Protein AF-A0A2W5TBZ4-F1 (afdb_monomer_lite)

Foldseek 3Di:
DDDDPVNVVVPDDDDPPLNVVLLVLLLVVLVQLVDPPRDDPDVVLVVVVVVPSDDDDPLLVVLLLVLLLCVLVVVVVVNCCCVVVVVSVVSVDDPVSVVVSVSSNVVLNVVLVVVCVVVVNPQDSVSSSVSSVSNNVSNVVVPDD

Structure (mmCIF, N/CA/C/O backbone):
data_AF-A0A2W5TBZ4-F1
#
_entry.id   AF-A0A2W5TBZ4-F1
#
loop_
_atom_site.group_PDB
_atom_site.id
_atom_site.type_symbol
_atom_site.label_atom_id
_atom_site.label_alt_id
_atom_site.label_comp_id
_atom_site.label_asym_id
_atom_site.label_entity_id
_atom_site.label_seq_id
_atom_site.pdbx_PDB_ins_code
_atom_site.Cartn_x
_atom_site.Cartn_y
_atom_site.Cartn_z
_atom_site.occupancy
_atom_site.B_iso_or_equiv
_atom_site.auth_seq_id
_atom_site.auth_comp_id
_atom_site.auth_asym_id
_atom_site.auth_atom_id
_atom_site.pdbx_PDB_model_num
ATOM 1 N N . MET A 1 1 ? -27.463 -32.298 24.254 1.00 66.75 1 MET A N 1
ATOM 2 C CA . MET A 1 1 ? -28.122 -31.407 23.274 1.00 66.75 1 MET A CA 1
ATOM 3 C C . MET A 1 1 ? -27.034 -30.765 22.441 1.00 66.75 1 MET A C 1
ATOM 5 O O . MET A 1 1 ? -26.057 -30.323 23.030 1.00 66.75 1 MET A O 1
ATOM 9 N N . GLN A 1 2 ? -27.142 -30.789 21.111 1.00 73.62 2 GLN A N 1
ATOM 10 C CA . GLN A 1 2 ? -26.216 -30.017 20.281 1.00 73.62 2 GLN A CA 1
ATOM 11 C C . GLN A 1 2 ? -26.583 -28.529 20.368 1.00 73.62 2 GLN A C 1
ATOM 13 O O . GLN A 1 2 ? -27.780 -28.229 20.394 1.00 73.62 2 GLN A O 1
ATOM 18 N N . PRO A 1 3 ? -25.591 -27.625 20.448 1.00 76.06 3 PRO A N 1
ATOM 19 C CA . PRO A 1 3 ? -25.846 -26.191 20.468 1.00 76.06 3 PRO A CA 1
ATOM 20 C C . PRO A 1 3 ? -26.579 -25.780 19.190 1.00 76.06 3 PRO A C 1
ATOM 22 O O . PRO A 1 3 ? -26.276 -26.270 18.097 1.00 76.06 3 PRO A O 1
ATOM 25 N N . SER A 1 4 ? -27.581 -24.916 19.332 1.00 86.75 4 SER A N 1
ATOM 26 C CA . SER A 1 4 ? -28.316 -24.400 18.186 1.00 86.75 4 SER A CA 1
ATOM 27 C C . SER A 1 4 ? -27.435 -23.445 17.381 1.00 86.75 4 SER A C 1
ATOM 29 O O . SER A 1 4 ? -26.470 -22.868 17.883 1.00 86.75 4 SER A O 1
ATOM 31 N N . LYS A 1 5 ? -27.807 -23.209 16.118 1.00 79.19 5 LYS A N 1
ATOM 32 C CA . LYS A 1 5 ? -27.132 -22.218 15.265 1.00 79.19 5 LYS A CA 1
ATOM 33 C C . LYS A 1 5 ? -27.069 -20.817 15.892 1.00 79.19 5 LYS A C 1
ATOM 35 O O . LYS A 1 5 ? -26.193 -20.043 15.533 1.00 79.19 5 LYS A O 1
ATOM 40 N N . TRP A 1 6 ? -28.006 -20.488 16.784 1.00 80.69 6 TRP A N 1
ATOM 41 C CA . TRP A 1 6 ? -28.084 -19.186 17.442 1.00 80.69 6 TRP A CA 1
ATOM 42 C C . TRP A 1 6 ? -27.208 -19.120 18.691 1.00 80.69 6 TRP A C 1
ATOM 44 O O . TRP A 1 6 ? -26.610 -18.077 18.930 1.00 80.69 6 TRP A O 1
ATOM 54 N N . ASP A 1 7 ? -27.051 -20.233 19.412 1.00 81.31 7 ASP A N 1
ATOM 55 C CA . ASP A 1 7 ? -26.127 -20.326 20.552 1.00 81.31 7 ASP A CA 1
ATOM 56 C C . ASP A 1 7 ? -24.685 -20.093 20.085 1.00 81.31 7 ASP A C 1
ATOM 58 O O . ASP A 1 7 ? -23.960 -19.298 20.669 1.00 81.31 7 ASP A O 1
ATOM 62 N N . LEU A 1 8 ? -24.321 -20.660 18.929 1.00 76.94 8 LEU A N 1
ATOM 63 C CA . LEU A 1 8 ? -23.009 -20.441 18.311 1.00 76.94 8 LEU A CA 1
ATOM 64 C C . LEU A 1 8 ? -22.756 -18.970 17.943 1.00 76.94 8 LEU A C 1
ATOM 66 O O . LEU A 1 8 ? -21.630 -18.498 18.052 1.00 76.94 8 LEU A O 1
ATOM 70 N N . VAL A 1 9 ? -23.785 -18.232 17.512 1.00 74.19 9 VAL A N 1
ATOM 71 C CA . VAL A 1 9 ? -23.670 -16.800 17.177 1.00 74.19 9 VAL A CA 1
ATOM 72 C C . VAL A 1 9 ? -23.548 -15.941 18.435 1.00 74.19 9 VAL A C 1
ATOM 74 O O . VAL A 1 9 ? -22.806 -14.963 18.430 1.00 74.19 9 VAL A O 1
ATOM 77 N N . LEU A 1 10 ? -24.254 -16.305 19.506 1.00 71.00 10 LEU A N 1
ATOM 78 C CA . LEU A 1 10 ? -24.202 -15.603 20.791 1.00 71.00 10 LEU A CA 1
ATOM 79 C C . LEU A 1 10 ? -22.882 -15.848 21.537 1.00 71.00 10 LEU A C 1
ATOM 81 O O . LEU A 1 10 ? -22.410 -14.957 22.240 1.00 71.00 10 LEU A O 1
ATOM 85 N N . ASP A 1 11 ? -22.263 -17.012 21.330 1.00 77.06 11 ASP A N 1
ATOM 86 C CA . ASP A 1 11 ? -20.943 -17.352 21.872 1.00 77.06 11 ASP A CA 1
ATOM 87 C C . ASP A 1 11 ? -19.795 -16.619 21.154 1.00 77.06 11 ASP A C 1
ATOM 89 O O . ASP A 1 11 ? -18.669 -16.541 21.664 1.00 77.06 11 ASP A O 1
ATOM 93 N N . HIS A 1 12 ? -20.049 -16.046 19.973 1.00 71.00 12 HIS A N 1
ATOM 94 C CA . HIS A 1 12 ? -19.050 -15.253 19.271 1.00 71.00 12 HIS A CA 1
ATOM 95 C C . HIS A 1 12 ? -18.879 -13.875 19.915 1.00 71.00 12 HIS A C 1
ATOM 97 O O . HIS A 1 12 ? -19.818 -13.097 20.079 1.00 71.00 12 HIS A O 1
ATOM 103 N N . LYS A 1 13 ? -17.622 -13.528 20.219 1.00 66.69 13 LYS A N 1
ATOM 104 C CA . LYS A 1 13 ? -17.272 -12.175 20.660 1.00 66.69 13 LYS A CA 1
ATOM 105 C C . LYS A 1 13 ? -17.671 -11.158 19.580 1.00 66.69 13 LYS A C 1
ATOM 107 O O . LYS A 1 13 ? -17.299 -11.358 18.420 1.00 66.69 13 LYS A O 1
ATOM 112 N N . PRO A 1 14 ? -18.351 -10.054 19.944 1.00 73.62 14 PRO A N 1
ATOM 113 C CA . PRO A 1 14 ? -18.639 -8.975 19.011 1.00 73.62 14 PRO A CA 1
ATOM 114 C C . PRO A 1 14 ? -17.350 -8.479 18.354 1.00 73.62 14 PRO A C 1
ATOM 116 O O . PRO A 1 14 ? -16.367 -8.187 19.039 1.00 73.62 14 PRO A O 1
ATOM 119 N N . ILE A 1 15 ? -17.355 -8.378 17.026 1.00 74.19 15 ILE A N 1
ATOM 120 C CA . ILE A 1 15 ? -16.251 -7.762 16.290 1.00 74.19 15 ILE A CA 1
ATOM 121 C C . ILE A 1 15 ? -16.327 -6.250 16.540 1.00 74.19 15 ILE A C 1
ATOM 123 O O . ILE A 1 15 ? -17.397 -5.665 16.343 1.00 74.19 15 ILE A O 1
ATOM 127 N N . PRO A 1 16 ? -15.233 -5.588 16.960 1.00 87.12 16 PRO A N 1
ATOM 128 C CA . PRO A 1 16 ? -15.230 -4.138 17.086 1.00 87.12 16 PRO A CA 1
ATOM 129 C C . PRO A 1 16 ? -15.617 -3.482 15.757 1.00 87.12 16 PRO A C 1
ATOM 131 O O . PRO A 1 16 ? -15.116 -3.872 14.704 1.00 87.12 16 PRO A O 1
ATOM 134 N N . VAL A 1 17 ? -16.472 -2.454 15.801 1.00 86.12 17 VAL A N 1
ATOM 135 C CA . VAL A 1 17 ? -16.962 -1.754 14.594 1.00 86.12 17 VAL A CA 1
ATOM 136 C C . VAL A 1 17 ? -15.806 -1.296 13.705 1.00 86.12 17 VAL A C 1
ATOM 138 O O . VAL A 1 17 ? -15.872 -1.443 12.490 1.00 86.12 17 VAL A O 1
ATOM 141 N N . LEU A 1 18 ? -14.717 -0.814 14.312 1.00 88.62 18 LEU A N 1
ATOM 142 C CA . LEU A 1 18 ? -13.510 -0.427 13.586 1.00 88.62 18 LEU A CA 1
ATOM 143 C C . LEU A 1 18 ? -12.890 -1.608 12.831 1.00 88.62 18 LEU A C 1
ATOM 145 O O . LEU A 1 18 ? -12.567 -1.471 11.661 1.00 88.62 18 LEU A O 1
ATOM 149 N N . THR A 1 19 ? -12.764 -2.777 13.458 1.00 90.38 19 THR A N 1
ATOM 150 C CA . THR A 1 19 ? -12.221 -3.980 12.811 1.00 90.38 19 THR A CA 1
ATOM 151 C C . THR A 1 19 ? -13.066 -4.400 11.612 1.00 90.38 19 THR A C 1
ATOM 153 O O . THR A 1 19 ? -12.520 -4.710 10.557 1.00 90.38 19 THR A O 1
ATOM 156 N N . HIS A 1 20 ? -14.395 -4.372 11.746 1.00 89.69 20 HIS A N 1
ATOM 157 C CA . HIS A 1 20 ? -15.282 -4.673 10.625 1.00 89.69 20 HIS A CA 1
ATOM 158 C C . HIS A 1 20 ? -15.154 -3.632 9.505 1.00 89.69 20 HIS A C 1
ATOM 160 O O . HIS A 1 20 ? -15.012 -4.005 8.344 1.00 89.69 20 HIS A O 1
ATOM 166 N N . LEU A 1 21 ? -15.122 -2.342 9.855 1.00 92.19 21 LEU A N 1
ATOM 167 C CA . LEU A 1 21 ? -14.928 -1.251 8.902 1.00 92.19 21 LEU A CA 1
ATOM 168 C C . LEU A 1 21 ? -13.629 -1.421 8.106 1.00 92.19 21 LEU A C 1
ATOM 170 O O . LEU A 1 21 ? -13.661 -1.337 6.884 1.00 92.19 21 LEU A O 1
ATOM 174 N N . LEU A 1 22 ? -12.503 -1.689 8.774 1.00 95.88 22 LEU A N 1
ATOM 175 C CA . LEU A 1 22 ? -11.207 -1.884 8.112 1.00 95.88 22 LEU A CA 1
ATOM 176 C C . LEU A 1 22 ? -11.245 -3.068 7.132 1.00 95.88 22 LEU A C 1
ATOM 178 O O . LEU A 1 22 ? -10.732 -2.959 6.020 1.00 95.88 22 LEU A O 1
ATOM 182 N N . ALA A 1 23 ? -11.910 -4.165 7.508 1.00 95.25 23 ALA A N 1
ATOM 183 C CA . ALA A 1 23 ? -12.075 -5.324 6.635 1.00 95.25 23 ALA A CA 1
ATOM 184 C C . ALA A 1 23 ? -12.937 -5.014 5.396 1.00 95.25 23 ALA A C 1
ATOM 186 O O . ALA A 1 23 ? -12.620 -5.472 4.298 1.00 95.25 23 ALA A O 1
ATOM 187 N N . GLU A 1 24 ? -14.016 -4.239 5.540 1.00 95.88 24 GLU A N 1
ATOM 188 C CA . GLU A 1 24 ? -14.834 -3.822 4.393 1.00 95.88 24 GLU A CA 1
ATOM 189 C C . GLU A 1 24 ? -14.094 -2.825 3.494 1.00 95.88 24 GLU A C 1
ATOM 191 O O . GLU A 1 24 ? -14.127 -2.965 2.272 1.00 95.88 24 GLU A O 1
ATOM 196 N N . VAL A 1 25 ? -13.350 -1.880 4.076 1.00 95.94 25 VAL A N 1
ATOM 197 C CA . VAL A 1 25 ? -12.504 -0.940 3.322 1.00 95.94 25 VAL A CA 1
ATOM 198 C C . VAL A 1 25 ? -11.472 -1.691 2.483 1.00 95.94 25 VAL A C 1
ATOM 200 O O . VAL A 1 25 ? -11.327 -1.390 1.303 1.00 95.94 25 VAL A O 1
ATOM 203 N N . ALA A 1 26 ? -10.814 -2.714 3.034 1.00 97.62 26 ALA A N 1
ATOM 204 C CA . ALA A 1 26 ? -9.851 -3.518 2.283 1.00 97.62 26 ALA A CA 1
ATOM 205 C C . ALA A 1 26 ? -10.477 -4.237 1.071 1.00 97.62 26 ALA A C 1
ATOM 207 O O . ALA A 1 26 ? -9.868 -4.322 0.003 1.00 97.62 26 ALA A O 1
ATOM 208 N N . LYS A 1 27 ? -11.714 -4.739 1.204 1.00 97.19 27 LYS A N 1
ATOM 209 C CA . LYS A 1 27 ? -12.443 -5.371 0.090 1.00 97.19 27 LYS A CA 1
ATOM 210 C C . LYS A 1 27 ? -12.815 -4.362 -0.989 1.00 97.19 27 LYS A C 1
ATOM 212 O O . LYS A 1 27 ? -12.640 -4.663 -2.168 1.00 97.19 27 LYS A O 1
ATOM 217 N N . LEU A 1 28 ? -13.337 -3.202 -0.592 1.00 95.00 28 LEU A N 1
ATOM 218 C CA . LEU A 1 28 ? -13.715 -2.133 -1.518 1.00 95.00 28 LEU A CA 1
ATOM 219 C C . LEU A 1 28 ? -12.488 -1.611 -2.259 1.00 95.00 28 LEU A C 1
ATOM 221 O O . LEU A 1 28 ? -12.490 -1.558 -3.484 1.00 95.00 28 LEU A O 1
ATOM 225 N N . PHE A 1 29 ? -11.399 -1.358 -1.538 1.00 95.38 29 PHE A N 1
ATOM 226 C CA . PHE A 1 29 ? -10.182 -0.858 -2.153 1.00 95.38 29 PHE A CA 1
ATOM 227 C C . PHE A 1 29 ? -9.561 -1.876 -3.118 1.00 95.38 29 PHE A C 1
ATOM 229 O O . PHE A 1 29 ? -9.101 -1.517 -4.201 1.00 95.38 29 PHE A O 1
ATOM 236 N N . ALA A 1 30 ? -9.622 -3.171 -2.794 1.00 95.88 30 ALA A N 1
ATOM 237 C CA . ALA A 1 30 ? -9.212 -4.217 -3.724 1.00 95.88 30 ALA A CA 1
ATOM 238 C C . ALA A 1 30 ? -10.069 -4.221 -5.000 1.00 95.88 30 ALA A C 1
ATOM 240 O O . ALA A 1 30 ? -9.528 -4.408 -6.088 1.00 95.88 30 ALA A O 1
ATOM 241 N N . GLN A 1 31 ? -11.384 -4.004 -4.889 1.00 94.06 31 GLN A N 1
ATOM 242 C CA . GLN A 1 31 ? -12.274 -3.882 -6.049 1.00 94.06 31 GLN A CA 1
ATOM 243 C C . GLN A 1 31 ? -11.943 -2.646 -6.889 1.00 94.06 31 GLN A C 1
ATOM 245 O O . GLN A 1 31 ? -11.894 -2.755 -8.112 1.00 94.06 31 GLN A O 1
ATOM 250 N N . ASP A 1 32 ? -11.644 -1.514 -6.256 1.00 91.38 32 ASP A N 1
ATOM 251 C CA . ASP A 1 32 ? -11.236 -0.297 -6.960 1.00 91.38 32 ASP A CA 1
ATOM 252 C C . ASP A 1 32 ? -9.926 -0.505 -7.728 1.00 91.38 32 ASP A C 1
ATOM 254 O O . ASP A 1 32 ? -9.837 -0.144 -8.899 1.00 91.38 32 ASP A O 1
ATOM 258 N N . LEU A 1 33 ? -8.939 -1.178 -7.127 1.00 91.69 33 LEU A N 1
ATOM 259 C CA . LEU A 1 33 ? -7.689 -1.544 -7.804 1.00 91.69 33 LEU A CA 1
ATOM 260 C C . LEU A 1 33 ? -7.896 -2.546 -8.948 1.00 91.69 33 LEU A C 1
ATOM 262 O O . LEU A 1 33 ? -7.084 -2.600 -9.877 1.00 91.69 33 LEU A O 1
ATOM 266 N N . LEU A 1 34 ? -8.959 -3.361 -8.899 1.00 91.81 34 LEU A N 1
ATOM 267 C CA . LEU A 1 34 ? -9.310 -4.256 -10.000 1.00 91.81 34 LEU A CA 1
ATOM 268 C C . LEU A 1 34 ? -9.861 -3.500 -11.215 1.00 91.81 34 LEU A C 1
ATOM 270 O O . LEU A 1 34 ? -9.792 -4.042 -12.323 1.00 91.81 34 LEU A O 1
ATOM 274 N N . VAL A 1 35 ? -10.379 -2.285 -11.034 1.00 88.94 35 VAL A N 1
ATOM 275 C CA . VAL A 1 35 ? -10.843 -1.428 -12.126 1.00 88.94 35 VAL A CA 1
ATOM 276 C C . VAL A 1 35 ? -9.645 -0.691 -12.720 1.00 88.94 35 VAL A C 1
ATOM 278 O O . VAL A 1 35 ? -9.009 0.130 -12.064 1.00 88.94 35 VAL A O 1
ATOM 281 N N . TRP A 1 36 ? -9.333 -0.991 -13.983 1.00 83.81 36 TRP A N 1
ATOM 282 C CA . TRP A 1 36 ? -8.261 -0.327 -14.723 1.00 83.81 36 TRP A CA 1
ATOM 283 C C . TRP A 1 36 ? -8.830 0.557 -15.843 1.00 83.81 36 TRP A C 1
ATOM 285 O O . TRP A 1 36 ? -9.678 0.072 -16.598 1.00 83.81 36 TRP A O 1
ATOM 295 N N . PRO A 1 37 ? -8.351 1.803 -16.008 1.00 83.62 37 PRO A N 1
ATOM 296 C CA . PRO A 1 37 ? -7.392 2.513 -15.151 1.00 83.62 37 PRO A CA 1
ATOM 297 C C . PRO A 1 37 ? -8.002 2.938 -13.797 1.00 83.62 37 PRO A C 1
ATOM 299 O O . PRO A 1 37 ? -9.229 3.033 -13.693 1.00 83.62 37 PRO A O 1
ATOM 302 N N . PRO A 1 38 ? -7.176 3.223 -12.769 1.00 80.06 38 PRO A N 1
ATOM 303 C CA . PRO A 1 38 ? -7.662 3.723 -11.488 1.0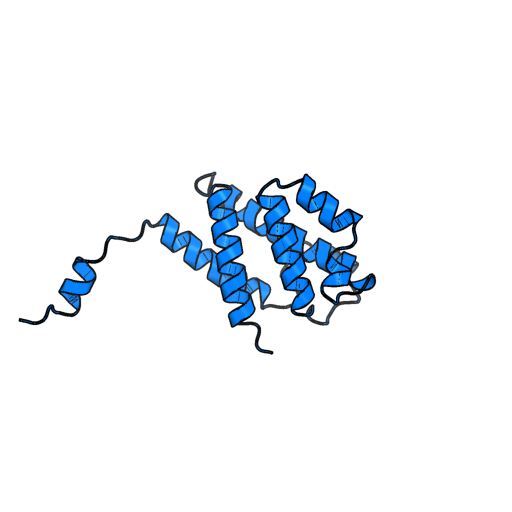0 80.06 38 PR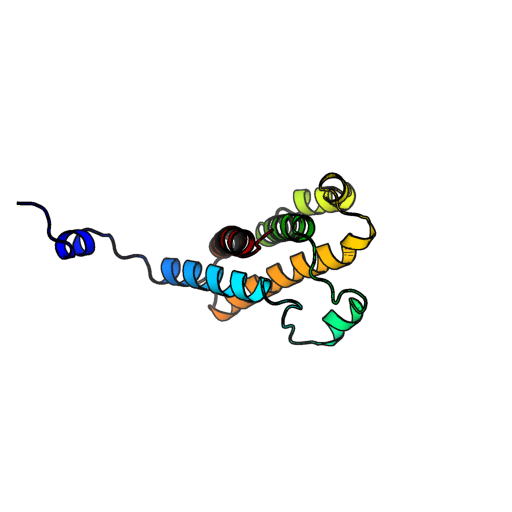O A CA 1
ATOM 304 C C . PRO A 1 38 ? -8.408 5.041 -11.689 1.00 80.06 38 PRO A C 1
ATOM 306 O O . PRO A 1 38 ? -8.001 5.880 -12.494 1.00 80.06 38 PRO A O 1
ATOM 309 N N . LYS A 1 39 ? -9.492 5.251 -10.943 1.00 75.81 39 LYS A N 1
ATOM 310 C CA . LYS A 1 39 ? -10.208 6.529 -10.956 1.00 75.81 39 LYS A CA 1
ATOM 311 C C . LYS A 1 39 ? -9.402 7.545 -10.149 1.00 75.81 39 LYS A C 1
ATOM 313 O O . LYS A 1 39 ? -9.386 7.476 -8.926 1.00 75.81 39 LYS A O 1
ATOM 318 N N . VAL A 1 40 ? -8.729 8.468 -10.829 1.00 73.75 40 VAL A N 1
ATOM 319 C CA . VAL A 1 40 ? -8.045 9.602 -10.189 1.00 73.75 40 VAL A CA 1
ATOM 320 C C . VAL A 1 40 ? -8.866 10.876 -10.380 1.00 73.75 40 VAL A C 1
ATOM 322 O O . VAL A 1 40 ? -9.526 11.038 -11.407 1.00 73.75 40 VAL A O 1
ATOM 325 N N . GLU A 1 41 ? -8.812 11.788 -9.411 1.00 68.38 41 GLU A N 1
ATOM 326 C CA . GLU A 1 41 ? -9.527 13.071 -9.483 1.00 68.38 41 GLU A CA 1
ATOM 327 C C . GLU A 1 41 ? -8.937 14.015 -10.540 1.00 68.38 41 GLU A C 1
ATOM 329 O O . GLU A 1 41 ? -9.668 14.789 -11.154 1.00 68.38 41 GLU A O 1
ATOM 334 N N . GLU A 1 42 ? -7.630 13.914 -10.804 1.00 66.38 42 GLU A N 1
ATOM 335 C CA . GLU A 1 42 ? -6.915 14.727 -11.788 1.00 66.38 42 GLU A CA 1
ATOM 336 C C . GLU A 1 42 ? -6.555 13.897 -13.035 1.00 66.38 42 GLU A C 1
ATOM 338 O O . GLU A 1 42 ? -5.550 13.179 -13.037 1.00 66.38 42 GLU A O 1
ATOM 343 N N . PRO A 1 43 ? -7.315 14.002 -14.146 1.00 60.06 43 PRO A N 1
ATOM 344 C CA . PRO A 1 43 ? -7.120 13.164 -15.337 1.00 60.06 43 PRO A CA 1
ATOM 345 C C . PRO A 1 43 ? -5.726 13.297 -15.968 1.00 60.06 43 PRO A C 1
ATOM 347 O O . PRO A 1 43 ? -5.253 12.402 -16.668 1.00 60.06 43 PRO A O 1
ATOM 350 N N . GLN A 1 44 ? -5.052 14.418 -15.703 1.00 61.28 44 GLN A N 1
ATOM 351 C CA . GLN A 1 44 ? -3.716 14.732 -16.207 1.00 61.28 44 GLN A CA 1
ATOM 352 C C . GLN A 1 44 ? -2.654 13.770 -15.649 1.00 61.28 44 GLN A C 1
ATOM 354 O O . GLN A 1 44 ? -1.689 13.453 -16.340 1.00 61.28 44 GLN A O 1
ATOM 359 N N . THR A 1 45 ? -2.879 13.221 -14.453 1.00 63.41 45 THR A N 1
ATOM 360 C CA . THR A 1 45 ? -2.003 12.233 -13.807 1.00 63.41 45 THR A CA 1
ATOM 361 C C . THR A 1 45 ? -1.993 10.899 -14.563 1.00 63.41 45 THR A C 1
ATOM 363 O O . THR A 1 45 ? -0.945 10.269 -14.688 1.00 63.41 45 THR A O 1
ATOM 366 N N . ILE A 1 46 ? -3.127 10.506 -15.160 1.00 58.94 46 ILE A N 1
ATOM 367 C CA . ILE A 1 46 ? -3.212 9.348 -16.071 1.00 58.94 46 ILE A CA 1
ATOM 368 C C . ILE A 1 46 ? -2.636 9.703 -17.449 1.00 58.94 46 ILE A C 1
ATOM 370 O O . ILE A 1 46 ? -1.995 8.871 -18.085 1.00 58.94 46 ILE A O 1
ATOM 374 N N . ALA A 1 47 ? -2.813 10.943 -17.912 1.00 55.06 47 ALA A N 1
ATOM 375 C CA . ALA A 1 47 ? -2.302 11.392 -19.207 1.00 55.06 47 ALA A CA 1
ATOM 376 C C . ALA A 1 47 ? -0.761 11.480 -19.268 1.00 55.06 47 ALA A C 1
ATOM 378 O O . ALA A 1 47 ? -0.182 11.333 -20.339 1.00 55.06 47 ALA A O 1
ATOM 379 N N . VAL A 1 48 ? -0.057 11.642 -18.142 1.00 58.03 48 VAL A N 1
ATOM 380 C CA . VAL A 1 48 ? 1.417 11.502 -18.102 1.00 58.03 48 VAL A CA 1
ATOM 381 C C . VAL A 1 48 ? 1.852 10.038 -18.294 1.00 58.03 48 VAL A C 1
ATOM 383 O O . VAL A 1 48 ? 2.955 9.769 -18.768 1.00 58.03 48 VAL A O 1
ATOM 386 N N . LEU A 1 49 ? 0.959 9.081 -18.023 1.00 59.47 49 LEU A N 1
ATOM 387 C CA . LEU A 1 49 ? 1.132 7.649 -18.286 1.00 59.47 49 LEU A CA 1
ATOM 388 C C . LEU A 1 49 ? 0.576 7.227 -19.662 1.00 59.47 49 LEU A C 1
ATOM 390 O O . LEU A 1 49 ? 0.425 6.029 -19.886 1.00 59.47 49 LEU A O 1
ATOM 394 N N . ALA A 1 50 ? 0.274 8.173 -20.572 1.00 46.94 50 ALA A N 1
ATOM 395 C CA . ALA A 1 50 ? -0.533 8.039 -21.806 1.00 46.94 50 ALA A CA 1
ATOM 396 C C . ALA A 1 50 ? -0.180 6.923 -22.821 1.00 46.94 50 ALA A C 1
ATOM 398 O O . ALA A 1 50 ? -0.798 6.849 -23.880 1.00 46.94 50 ALA A O 1
ATOM 399 N N . GLY A 1 51 ? 0.756 6.025 -22.526 1.00 56.31 51 GLY A N 1
ATOM 400 C CA . GLY A 1 51 ? 0.931 4.764 -23.249 1.00 56.31 51 GLY A CA 1
ATOM 401 C C . GLY A 1 51 ? 0.252 3.544 -22.610 1.00 56.31 51 GLY A C 1
ATOM 402 O O . GLY A 1 51 ? 0.207 2.498 -23.247 1.00 56.31 51 GLY A O 1
ATOM 403 N N . VAL A 1 52 ? -0.255 3.628 -21.372 1.00 60.91 52 VAL A N 1
ATOM 404 C CA . VAL A 1 52 ? -0.606 2.440 -20.568 1.00 60.91 52 VAL A CA 1
ATOM 405 C C . VAL A 1 52 ? -2.122 2.278 -20.409 1.00 60.91 52 VAL A C 1
ATOM 407 O O . VAL A 1 52 ? -2.683 2.385 -19.321 1.00 60.91 52 VAL A O 1
ATOM 410 N N . LEU A 1 53 ? -2.808 2.018 -21.527 1.00 63.53 53 LEU A N 1
ATOM 411 C CA . LEU A 1 53 ? -4.172 1.462 -21.498 1.00 63.53 53 LEU A CA 1
ATOM 412 C C . LEU A 1 53 ? -4.171 -0.000 -21.035 1.00 63.53 53 LEU A C 1
ATOM 414 O O . LEU A 1 53 ? -5.179 -0.499 -20.538 1.00 63.53 53 LEU A O 1
ATOM 418 N N . GLU A 1 54 ? -3.037 -0.683 -21.187 1.00 79.31 54 GLU A N 1
ATOM 419 C CA . GLU A 1 54 ? -2.879 -2.061 -20.750 1.00 79.31 54 GLU A CA 1
ATOM 420 C C . GLU A 1 54 ? -2.759 -2.138 -19.233 1.00 79.31 54 GLU A C 1
ATOM 422 O O . GLU A 1 54 ? -2.044 -1.369 -18.589 1.00 79.31 54 GLU A O 1
ATOM 427 N N . ARG A 1 55 ? -3.485 -3.090 -18.655 1.00 86.44 55 ARG A N 1
ATOM 428 C CA . ARG A 1 55 ? -3.432 -3.358 -17.226 1.00 86.44 55 ARG A CA 1
ATOM 429 C C . ARG A 1 55 ? -2.016 -3.814 -16.836 1.00 86.44 55 ARG A C 1
ATOM 431 O O . ARG A 1 55 ? -1.486 -4.710 -17.493 1.00 86.44 55 ARG A O 1
ATOM 438 N N . PRO A 1 56 ? -1.430 -3.283 -15.747 1.00 89.75 56 PRO A N 1
ATOM 439 C CA . PRO A 1 56 ? -0.125 -3.718 -15.275 1.00 89.75 56 PRO A CA 1
ATOM 440 C C . PRO A 1 56 ? -0.089 -5.219 -14.950 1.00 89.75 56 PRO A C 1
ATOM 442 O O . PRO A 1 56 ? -1.081 -5.768 -14.451 1.00 89.75 56 PRO A O 1
ATOM 445 N N . PRO A 1 57 ? 1.050 -5.894 -15.181 1.00 90.94 57 PRO A N 1
ATOM 446 C CA . PRO A 1 57 ? 1.195 -7.302 -14.851 1.00 90.94 57 PRO A CA 1
ATOM 447 C C . PRO A 1 57 ? 1.201 -7.516 -13.333 1.00 90.94 57 PRO A C 1
ATOM 449 O O . PRO A 1 57 ? 1.494 -6.614 -12.544 1.00 90.94 57 PRO A O 1
ATOM 452 N N . ARG A 1 58 ? 0.920 -8.753 -12.912 1.00 93.75 58 ARG A N 1
ATOM 453 C CA . ARG A 1 58 ? 0.852 -9.155 -11.497 1.00 93.75 58 ARG A CA 1
ATOM 454 C C . ARG A 1 58 ? 2.097 -8.751 -10.699 1.00 93.75 58 ARG A C 1
ATOM 456 O O . ARG A 1 58 ? 1.956 -8.259 -9.584 1.00 93.75 58 ARG A O 1
ATOM 463 N N . GLN A 1 59 ? 3.285 -8.936 -11.271 1.00 94.81 59 GLN A N 1
ATOM 464 C CA . GLN A 1 59 ? 4.574 -8.626 -10.643 1.00 94.81 59 GLN A CA 1
ATOM 465 C C . GLN A 1 59 ? 4.696 -7.137 -10.304 1.00 94.81 59 GLN A C 1
ATOM 467 O O . GLN A 1 59 ? 5.219 -6.781 -9.255 1.00 94.81 59 GLN A O 1
ATOM 472 N N . LEU A 1 60 ? 4.142 -6.263 -11.150 1.00 94.38 60 LEU A N 1
ATOM 473 C CA . LEU A 1 60 ? 4.177 -4.820 -10.933 1.00 94.38 60 LEU A CA 1
ATOM 474 C C . LEU A 1 60 ? 3.320 -4.436 -9.725 1.00 94.38 60 LEU A C 1
ATOM 476 O O . LEU A 1 60 ? 3.757 -3.651 -8.887 1.00 94.38 60 LEU A O 1
ATOM 480 N N . TYR A 1 61 ? 2.147 -5.054 -9.573 1.00 95.44 61 TYR A N 1
ATOM 481 C CA . TYR A 1 61 ? 1.341 -4.883 -8.365 1.00 95.44 61 TYR A CA 1
ATOM 482 C C . TYR A 1 61 ? 2.055 -5.404 -7.115 1.00 95.44 61 TYR A C 1
ATOM 484 O O . TYR A 1 61 ? 2.012 -4.729 -6.093 1.00 95.44 61 TYR A O 1
ATOM 492 N N . GLN A 1 62 ? 2.733 -6.556 -7.177 1.00 96.50 62 GLN A N 1
ATOM 493 C CA . GLN A 1 62 ? 3.480 -7.098 -6.028 1.00 96.50 62 GLN A CA 1
ATOM 494 C C . GLN A 1 62 ? 4.563 -6.116 -5.557 1.00 96.50 62 GLN A C 1
ATOM 496 O O . GLN A 1 62 ? 4.601 -5.757 -4.379 1.00 96.50 62 GLN A O 1
ATOM 501 N N . ALA A 1 63 ? 5.363 -5.609 -6.497 1.00 97.06 63 ALA A N 1
ATOM 502 C CA . ALA A 1 63 ? 6.361 -4.574 -6.248 1.00 97.06 63 ALA A CA 1
ATOM 503 C C . ALA A 1 63 ? 5.732 -3.297 -5.660 1.00 97.06 63 ALA A C 1
ATOM 505 O O . ALA A 1 63 ? 6.250 -2.710 -4.708 1.00 97.06 63 ALA A O 1
ATOM 506 N N . ALA A 1 64 ? 4.584 -2.871 -6.196 1.00 97.00 64 ALA A N 1
ATOM 507 C CA . ALA A 1 64 ? 3.898 -1.668 -5.739 1.00 97.00 64 ALA A CA 1
ATOM 508 C C . ALA A 1 64 ? 3.357 -1.821 -4.309 1.00 97.00 64 ALA A C 1
ATOM 510 O O . ALA A 1 64 ? 3.580 -0.931 -3.491 1.00 97.00 64 ALA A O 1
ATOM 511 N N . PHE A 1 65 ? 2.716 -2.950 -3.974 1.00 98.12 65 PHE A N 1
ATOM 512 C CA . PHE A 1 65 ? 2.259 -3.249 -2.608 1.00 98.12 65 PHE A CA 1
ATOM 513 C C . PHE A 1 65 ? 3.425 -3.248 -1.616 1.00 98.12 65 PHE A C 1
ATOM 515 O O . PHE A 1 65 ? 3.296 -2.738 -0.501 1.00 98.12 65 PHE A O 1
ATOM 522 N N . GLN A 1 66 ? 4.579 -3.782 -2.021 1.00 97.94 66 GLN A N 1
ATOM 523 C CA . GLN A 1 66 ? 5.788 -3.755 -1.208 1.00 97.94 66 GLN A CA 1
ATOM 524 C C . GLN A 1 66 ? 6.294 -2.328 -0.959 1.00 97.94 66 GLN A C 1
ATOM 526 O O . GLN A 1 66 ? 6.549 -1.976 0.192 1.00 97.94 66 GLN A O 1
ATOM 531 N N . LEU A 1 67 ? 6.391 -1.491 -1.995 1.00 97.88 67 LEU A N 1
ATOM 532 C CA . LEU A 1 67 ? 6.808 -0.095 -1.834 1.00 97.88 67 LEU A CA 1
ATOM 533 C C . LEU A 1 67 ? 5.831 0.710 -0.969 1.00 97.88 67 LEU A C 1
ATOM 535 O O . LEU A 1 67 ? 6.270 1.443 -0.085 1.00 97.88 67 LEU A O 1
ATOM 539 N N . THR A 1 68 ? 4.521 0.538 -1.165 1.00 98.38 68 THR A N 1
ATOM 540 C CA . THR A 1 68 ? 3.493 1.180 -0.330 1.00 98.38 68 THR A CA 1
ATOM 541 C C . THR A 1 68 ? 3.609 0.753 1.132 1.00 98.38 68 THR A C 1
ATOM 543 O O . THR A 1 68 ? 3.428 1.573 2.031 1.00 98.38 68 THR A O 1
ATOM 546 N N . ARG A 1 69 ? 3.953 -0.514 1.399 1.00 98.50 69 ARG A N 1
ATOM 547 C CA . ARG A 1 69 ? 4.194 -1.002 2.762 1.00 98.50 69 ARG A CA 1
ATOM 548 C C . ARG A 1 69 ? 5.379 -0.291 3.410 1.00 98.50 69 ARG A C 1
ATOM 550 O O . ARG A 1 69 ? 5.232 0.177 4.537 1.00 98.50 69 ARG A O 1
ATOM 557 N N . PHE A 1 70 ? 6.509 -0.176 2.708 1.00 98.12 70 PHE A N 1
ATOM 558 C CA . PHE A 1 70 ? 7.678 0.541 3.225 1.00 98.12 70 PHE A CA 1
ATOM 559 C C . PHE A 1 70 ? 7.357 2.008 3.518 1.00 98.12 70 PHE A C 1
ATOM 561 O O . PHE A 1 70 ? 7.688 2.513 4.590 1.00 98.12 70 PHE A O 1
ATOM 568 N N . ASP A 1 71 ? 6.657 2.671 2.601 1.00 97.06 71 ASP A N 1
ATOM 569 C CA . ASP A 1 71 ? 6.281 4.077 2.727 1.00 97.06 71 ASP A CA 1
ATOM 570 C C . ASP A 1 71 ? 5.334 4.314 3.921 1.00 97.06 71 ASP A C 1
ATOM 572 O O . ASP A 1 71 ? 5.654 5.061 4.854 1.00 97.06 71 ASP A O 1
ATOM 576 N N . LEU A 1 72 ? 4.218 3.575 3.995 1.00 97.19 72 LEU A N 1
ATOM 577 C CA . LEU A 1 72 ? 3.287 3.653 5.126 1.00 97.19 72 LEU A CA 1
ATOM 578 C C . LEU A 1 72 ? 3.955 3.292 6.457 1.00 97.19 72 LEU A C 1
ATOM 580 O O . LEU A 1 72 ? 3.684 3.938 7.477 1.00 97.19 72 LEU A O 1
ATOM 584 N N . GLY A 1 73 ? 4.829 2.283 6.446 1.00 97.31 73 GLY A N 1
ATOM 585 C CA . GLY A 1 73 ? 5.605 1.812 7.591 1.00 97.31 73 GLY A CA 1
ATOM 586 C C . GLY A 1 73 ? 6.708 2.771 8.042 1.00 97.31 73 GLY A C 1
ATOM 587 O O . GLY A 1 73 ? 7.208 2.625 9.156 1.00 97.31 73 GLY A O 1
ATOM 588 N N . ARG A 1 74 ? 7.037 3.794 7.237 1.00 96.44 74 ARG A N 1
ATOM 589 C CA . ARG A 1 74 ? 8.212 4.669 7.406 1.00 96.44 74 ARG A CA 1
ATOM 590 C C . ARG A 1 74 ? 9.539 3.904 7.400 1.00 96.44 74 ARG A C 1
ATOM 592 O O . ARG A 1 74 ? 10.498 4.306 8.056 1.00 96.44 74 ARG A O 1
ATOM 599 N N . GLU A 1 75 ? 9.611 2.825 6.634 1.00 96.94 75 GLU A N 1
ATOM 600 C CA . GLU A 1 75 ? 10.823 2.038 6.409 1.00 96.94 75 GLU A CA 1
ATOM 601 C C . GLU A 1 75 ? 11.684 2.704 5.324 1.00 96.94 75 GLU A C 1
ATOM 603 O O . GLU A 1 75 ? 11.894 2.162 4.239 1.00 96.94 75 GLU A O 1
ATOM 608 N N . VAL A 1 76 ? 12.158 3.923 5.609 1.00 95.25 76 VAL A N 1
ATOM 609 C CA . VAL A 1 76 ? 12.863 4.781 4.637 1.00 95.25 76 VAL A CA 1
ATOM 610 C C . VAL A 1 76 ? 14.097 4.086 4.062 1.00 95.25 76 VAL A C 1
ATOM 612 O O . VAL A 1 76 ? 14.323 4.140 2.860 1.00 95.25 76 VAL A O 1
ATOM 615 N N . GLU A 1 77 ? 14.862 3.379 4.897 1.00 97.06 77 GLU A N 1
ATOM 616 C CA . GLU A 1 77 ? 16.049 2.640 4.453 1.00 97.06 77 GLU A CA 1
ATOM 617 C C . GLU A 1 77 ? 15.695 1.508 3.482 1.00 97.06 77 GLU A C 1
ATOM 619 O O . GLU A 1 77 ? 16.369 1.342 2.469 1.00 97.06 77 GLU A O 1
ATOM 624 N N . ALA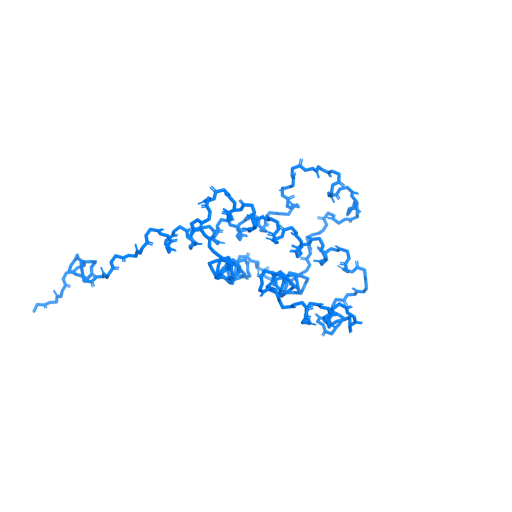 A 1 78 ? 14.618 0.762 3.747 1.00 96.69 78 ALA A N 1
ATOM 625 C CA . ALA A 1 78 ? 14.167 -0.322 2.876 1.00 96.69 78 ALA A CA 1
ATOM 626 C C . ALA A 1 78 ? 13.622 0.215 1.545 1.00 96.69 78 ALA A C 1
ATOM 628 O O . ALA A 1 78 ? 13.901 -0.351 0.487 1.00 96.69 78 ALA A O 1
ATOM 629 N N . TYR A 1 79 ? 12.892 1.332 1.591 1.00 96.25 79 TYR A N 1
ATOM 630 C CA . TYR A 1 79 ? 12.406 2.029 0.404 1.00 96.25 79 TYR A CA 1
ATOM 631 C C . TYR A 1 79 ? 13.569 2.516 -0.475 1.00 96.25 79 TYR A C 1
ATOM 633 O O . TYR A 1 79 ? 13.617 2.229 -1.676 1.00 96.25 79 TYR A O 1
ATOM 641 N N . ASP A 1 80 ? 14.545 3.196 0.129 1.00 96.56 80 ASP A N 1
ATOM 642 C CA . ASP A 1 80 ? 15.730 3.704 -0.561 1.00 96.56 80 ASP A CA 1
ATOM 643 C C . ASP A 1 80 ? 16.578 2.574 -1.144 1.00 96.56 80 ASP A C 1
ATOM 645 O O . ASP A 1 80 ? 16.992 2.647 -2.303 1.00 96.56 80 ASP A O 1
ATOM 649 N N . ASP A 1 81 ? 16.826 1.521 -0.368 1.00 97.44 81 ASP A N 1
ATOM 650 C CA . ASP A 1 81 ? 17.578 0.350 -0.808 1.00 97.44 81 ASP A CA 1
ATOM 651 C C . ASP A 1 81 ? 16.889 -0.351 -1.990 1.00 97.44 81 ASP A C 1
ATOM 653 O O . ASP A 1 81 ? 17.546 -0.678 -2.984 1.00 97.44 81 ASP A O 1
ATOM 657 N N . TYR A 1 82 ? 15.562 -0.512 -1.936 1.00 96.69 82 TYR A N 1
ATOM 658 C CA . TYR A 1 82 ? 14.783 -1.089 -3.031 1.00 96.69 82 TYR A CA 1
ATOM 659 C C . TYR A 1 82 ? 14.953 -0.285 -4.323 1.00 96.69 82 TYR A C 1
ATOM 661 O O . TYR A 1 82 ? 15.196 -0.859 -5.394 1.00 96.69 82 TYR A O 1
ATOM 669 N N . LEU A 1 83 ? 14.858 1.046 -4.224 1.00 94.50 83 LEU A N 1
ATOM 670 C CA . LEU A 1 83 ? 14.941 1.922 -5.385 1.00 94.50 83 LEU A CA 1
ATOM 671 C C . LEU A 1 83 ? 16.356 2.044 -5.955 1.00 94.50 83 LEU A C 1
ATOM 673 O O . LEU A 1 83 ? 16.524 2.019 -7.178 1.00 94.50 83 LEU A O 1
ATOM 677 N N . ARG A 1 84 ? 17.364 2.179 -5.088 1.00 95.06 84 ARG A N 1
ATOM 678 C CA . ARG A 1 84 ? 18.775 2.330 -5.476 1.00 95.06 84 ARG A CA 1
ATOM 679 C C . ARG A 1 84 ? 19.326 1.067 -6.125 1.00 95.06 84 ARG A C 1
ATOM 681 O O . ARG A 1 84 ? 20.072 1.167 -7.092 1.00 95.06 84 ARG A O 1
ATOM 688 N N . ASN A 1 85 ? 18.935 -0.103 -5.625 1.00 96.19 85 ASN A N 1
ATOM 689 C CA . ASN A 1 85 ? 19.426 -1.386 -6.127 1.00 96.19 85 ASN A CA 1
ATOM 690 C C . ASN A 1 85 ? 18.551 -1.990 -7.229 1.00 96.19 85 ASN A C 1
ATOM 692 O O . ASN A 1 85 ? 18.775 -3.131 -7.625 1.00 96.19 85 ASN A O 1
ATOM 696 N N . HIS A 1 86 ? 17.559 -1.250 -7.731 1.00 94.50 86 HIS A N 1
ATOM 697 C CA . HIS A 1 86 ? 16.692 -1.702 -8.816 1.00 94.50 86 HIS A CA 1
ATOM 698 C C . HIS A 1 86 ? 16.033 -3.068 -8.552 1.00 94.50 86 HIS A C 1
ATOM 700 O O . HIS A 1 86 ? 15.918 -3.887 -9.465 1.00 94.50 86 HIS A O 1
ATOM 706 N N . ARG A 1 87 ? 15.602 -3.333 -7.307 1.00 93.25 87 ARG A N 1
ATOM 707 C CA . ARG A 1 87 ? 15.145 -4.672 -6.882 1.00 93.25 87 ARG A CA 1
ATOM 708 C C . ARG A 1 87 ? 13.973 -5.209 -7.712 1.00 93.25 87 ARG A C 1
ATOM 710 O O . ARG A 1 87 ? 13.927 -6.408 -7.967 1.00 93.25 87 ARG A O 1
ATOM 717 N N . TRP A 1 88 ? 13.134 -4.330 -8.261 1.00 91.50 88 TRP A N 1
ATOM 718 C CA . TRP A 1 88 ? 12.053 -4.698 -9.184 1.00 91.50 88 TRP A CA 1
ATOM 719 C C . TRP A 1 88 ? 12.535 -5.470 -10.428 1.00 91.50 88 TRP A C 1
ATOM 721 O O . TRP A 1 88 ? 11.807 -6.304 -10.958 1.00 91.50 88 TRP A O 1
ATOM 731 N N . LEU A 1 89 ? 13.776 -5.260 -10.888 1.00 92.88 89 LEU A N 1
ATOM 732 C CA . LEU A 1 89 ? 14.339 -6.016 -12.015 1.00 92.88 89 LEU A CA 1
ATOM 733 C C . LEU A 1 89 ? 14.503 -7.503 -11.679 1.00 92.88 89 LEU A C 1
ATOM 735 O O . LEU A 1 89 ? 14.337 -8.363 -12.541 1.00 92.88 89 LEU A O 1
ATOM 739 N N . THR A 1 90 ? 14.797 -7.816 -10.414 1.00 89.50 90 THR A N 1
ATOM 740 C CA . THR A 1 90 ? 14.926 -9.204 -9.942 1.00 89.50 90 THR A CA 1
ATOM 741 C C . THR A 1 90 ? 13.577 -9.917 -9.837 1.00 89.50 90 THR A C 1
ATOM 743 O O . THR A 1 90 ? 13.529 -11.143 -9.814 1.00 89.50 90 THR A O 1
ATOM 746 N N . GLU A 1 91 ? 12.481 -9.157 -9.859 1.00 87.94 91 GLU A N 1
ATOM 747 C CA . GLU A 1 91 ? 11.096 -9.640 -9.818 1.00 87.94 91 GLU A CA 1
ATOM 748 C C . GLU A 1 91 ? 10.511 -9.857 -11.229 1.00 87.94 91 GLU A C 1
ATOM 750 O O . GLU A 1 91 ? 9.325 -10.143 -11.386 1.00 87.94 91 GLU A O 1
ATOM 755 N N . GLY A 1 92 ? 11.343 -9.744 -12.273 1.00 89.19 92 GLY A N 1
ATOM 756 C CA . GLY A 1 92 ? 10.946 -9.960 -13.667 1.00 89.19 92 GLY A CA 1
ATOM 757 C C . GLY A 1 92 ? 10.355 -8.729 -14.356 1.00 89.19 92 GLY A C 1
ATOM 758 O O . GLY A 1 92 ? 9.825 -8.850 -15.459 1.00 89.19 92 GLY A O 1
ATOM 759 N N . LEU A 1 93 ? 10.451 -7.552 -13.732 1.00 92.75 93 LEU A N 1
ATOM 760 C CA . LEU A 1 93 ? 10.059 -6.283 -14.339 1.00 92.75 93 LEU A CA 1
ATOM 761 C C . LEU A 1 93 ? 11.207 -5.686 -15.157 1.00 92.75 93 LEU A C 1
ATOM 763 O O . LEU A 1 93 ? 12.384 -5.988 -14.962 1.00 92.75 93 LEU A O 1
ATOM 767 N N . SER A 1 94 ? 10.863 -4.797 -16.079 1.00 92.62 94 SER A N 1
ATOM 768 C CA . SER A 1 94 ? 11.811 -4.067 -16.912 1.00 92.62 94 SER A CA 1
ATOM 769 C C . SER A 1 94 ? 12.054 -2.650 -16.384 1.00 92.62 94 SER A C 1
ATOM 771 O O . SER A 1 94 ? 11.327 -2.117 -15.546 1.00 92.62 94 SER A O 1
ATOM 773 N N . ALA A 1 95 ? 13.067 -1.968 -16.924 1.00 89.38 95 ALA A N 1
ATOM 774 C CA . ALA A 1 95 ? 13.303 -0.558 -16.608 1.00 89.38 95 ALA A CA 1
ATOM 775 C C . ALA A 1 95 ? 12.132 0.360 -17.023 1.00 89.38 95 ALA A C 1
ATOM 777 O O . ALA A 1 95 ? 11.953 1.423 -16.428 1.00 89.38 95 ALA A O 1
ATOM 778 N N . LYS A 1 96 ? 11.325 -0.052 -18.013 1.00 89.00 96 LYS A N 1
ATOM 779 C CA . LYS A 1 96 ? 10.162 0.707 -18.500 1.00 89.00 96 LYS A CA 1
ATOM 780 C C . LYS A 1 96 ? 8.994 0.692 -17.514 1.00 89.00 96 LYS A C 1
ATOM 782 O O . LYS A 1 96 ? 8.163 1.589 -17.572 1.00 89.00 96 LYS A O 1
ATOM 787 N N . ASP A 1 97 ? 8.963 -0.274 -16.599 1.00 90.00 97 ASP A N 1
ATOM 788 C CA . ASP A 1 97 ? 7.885 -0.440 -15.620 1.00 90.00 97 ASP A CA 1
ATOM 789 C C . ASP A 1 97 ? 8.020 0.511 -14.423 1.00 90.00 97 ASP A C 1
ATOM 791 O O . ASP A 1 97 ? 7.053 0.740 -13.699 1.00 90.00 97 ASP A O 1
ATOM 795 N N . LYS A 1 98 ? 9.201 1.119 -14.226 1.00 91.25 98 LYS A N 1
ATOM 796 C CA . LYS A 1 98 ? 9.492 1.989 -13.075 1.00 91.25 98 LYS A CA 1
ATOM 797 C C . LYS A 1 98 ? 8.481 3.138 -12.895 1.00 91.25 98 LYS A C 1
ATOM 799 O O . LYS A 1 98 ? 8.045 3.333 -11.763 1.00 91.25 98 LYS A O 1
ATOM 804 N N . PRO A 1 99 ? 8.085 3.906 -13.930 1.00 89.88 99 PRO A N 1
ATOM 805 C CA . PRO A 1 99 ? 7.096 4.970 -13.759 1.00 89.88 99 PRO A CA 1
ATOM 806 C C . PRO A 1 99 ? 5.740 4.443 -13.281 1.00 89.88 99 PRO A C 1
ATOM 808 O O . PRO A 1 99 ? 5.142 5.033 -12.387 1.00 89.88 99 PRO A O 1
ATOM 811 N N . MET A 1 100 ? 5.287 3.309 -13.827 1.00 89.25 100 MET A N 1
ATOM 812 C CA . MET A 1 100 ? 4.020 2.692 -13.435 1.00 89.25 100 MET A CA 1
ATOM 813 C C . MET A 1 100 ? 4.085 2.124 -12.012 1.00 89.25 100 MET A C 1
ATOM 815 O O . MET A 1 100 ? 3.151 2.301 -11.235 1.00 89.25 100 MET A O 1
ATOM 819 N N . LEU A 1 101 ? 5.211 1.512 -11.636 1.00 93.12 101 LEU A N 1
ATOM 820 C CA . LEU A 1 101 ? 5.471 1.047 -10.273 1.00 93.12 101 LEU A CA 1
ATOM 821 C C . LEU A 1 101 ? 5.355 2.190 -9.254 1.00 93.12 101 LEU A C 1
ATOM 823 O O . LEU A 1 101 ? 4.601 2.077 -8.289 1.00 93.12 101 LEU A O 1
ATOM 827 N N . LEU A 1 102 ? 6.063 3.297 -9.495 1.00 92.38 102 LEU A N 1
ATOM 828 C CA . LEU A 1 102 ? 6.045 4.468 -8.611 1.00 92.38 102 LEU A CA 1
ATOM 829 C C . LEU A 1 102 ? 4.669 5.136 -8.562 1.00 92.38 102 LEU A C 1
ATOM 831 O O . LEU A 1 102 ? 4.260 5.637 -7.516 1.00 92.38 102 LEU A O 1
ATOM 835 N N . PHE A 1 103 ? 3.954 5.146 -9.687 1.00 90.38 103 PHE A N 1
ATOM 836 C CA . PHE A 1 103 ? 2.588 5.644 -9.735 1.00 90.38 103 PHE A CA 1
ATOM 837 C C . PHE A 1 103 ? 1.663 4.811 -8.845 1.00 90.38 103 PHE A C 1
ATOM 839 O O . PHE A 1 103 ? 0.993 5.381 -7.990 1.00 90.38 103 PHE A O 1
ATOM 846 N N . LEU A 1 104 ? 1.644 3.483 -8.999 1.00 92.56 104 LEU A N 1
ATOM 847 C CA . LEU A 1 104 ? 0.763 2.629 -8.200 1.00 92.56 104 LEU A CA 1
ATOM 848 C C . LEU A 1 104 ? 1.102 2.685 -6.717 1.00 92.56 104 LEU A C 1
ATOM 850 O O . LEU A 1 104 ? 0.186 2.765 -5.899 1.00 92.56 104 LEU A O 1
ATOM 854 N N . SER A 1 105 ? 2.391 2.665 -6.363 1.00 95.31 105 SER A N 1
ATOM 855 C CA . SER A 1 105 ? 2.788 2.720 -4.957 1.00 95.31 105 SER A CA 1
ATOM 856 C C . SER A 1 105 ? 2.318 4.018 -4.305 1.00 95.31 105 SER A C 1
ATOM 858 O O . SER A 1 105 ? 1.730 3.988 -3.224 1.00 95.31 105 SER A O 1
ATOM 860 N N . ARG A 1 106 ? 2.508 5.147 -5.001 1.00 93.00 106 ARG A N 1
ATOM 861 C CA . ARG A 1 106 ? 2.070 6.470 -4.552 1.00 93.00 106 ARG A CA 1
ATOM 862 C C . ARG A 1 106 ? 0.550 6.582 -4.495 1.00 93.00 106 ARG A C 1
ATOM 864 O O . ARG A 1 106 ? 0.031 7.044 -3.487 1.00 93.00 106 ARG A O 1
ATOM 871 N N . PHE A 1 107 ? -0.150 6.127 -5.532 1.00 92.38 107 PHE A N 1
ATOM 872 C CA . PHE A 1 107 ? -1.610 6.115 -5.574 1.00 92.38 107 PHE A CA 1
ATOM 873 C C . PHE A 1 107 ? -2.177 5.371 -4.362 1.00 92.38 107 PHE A C 1
ATOM 875 O O . PHE A 1 107 ? -3.031 5.901 -3.657 1.00 92.38 107 PHE A O 1
ATOM 882 N N . MET A 1 108 ? -1.664 4.173 -4.064 1.00 95.50 108 MET A N 1
ATOM 883 C CA . MET A 1 108 ? -2.142 3.408 -2.915 1.00 95.50 108 MET A CA 1
ATOM 884 C C . MET A 1 108 ? -1.837 4.088 -1.578 1.00 95.50 108 MET A C 1
ATOM 886 O O . MET A 1 108 ? -2.705 4.104 -0.704 1.00 95.50 108 MET A O 1
ATOM 890 N N . THR A 1 109 ? -0.646 4.679 -1.421 1.00 95.81 109 THR A N 1
ATOM 891 C CA . THR A 1 109 ? -0.319 5.477 -0.231 1.00 95.81 109 THR A CA 1
ATOM 892 C C . THR A 1 109 ? -1.314 6.627 -0.066 1.00 95.81 109 THR A C 1
ATOM 894 O O . THR A 1 109 ? -1.897 6.776 1.005 1.00 95.81 109 THR A O 1
ATOM 897 N N . GLU A 1 110 ? -1.533 7.425 -1.112 1.00 93.88 110 GLU A N 1
ATOM 898 C CA . GLU A 1 110 ? -2.400 8.607 -1.063 1.00 93.88 110 GLU A CA 1
ATOM 899 C C . GLU A 1 110 ? -3.850 8.237 -0.724 1.00 93.88 110 GLU A C 1
ATOM 901 O O . GLU A 1 110 ? -4.445 8.868 0.147 1.00 93.88 110 GLU A O 1
ATOM 906 N N . GLN A 1 111 ? -4.398 7.169 -1.315 1.00 93.62 111 GLN A N 1
ATOM 907 C CA . GLN A 1 111 ? -5.749 6.692 -0.987 1.00 93.62 111 GLN A CA 1
ATOM 908 C C . GLN A 1 111 ? -5.873 6.264 0.487 1.00 93.62 111 GLN A C 1
ATOM 910 O O . GLN A 1 111 ? -6.838 6.618 1.168 1.00 93.62 111 GLN A O 1
ATOM 915 N N . LEU A 1 112 ? -4.883 5.536 1.014 1.00 95.62 112 LEU A N 1
ATOM 916 C CA . LEU A 1 112 ? -4.892 5.076 2.407 1.00 95.62 112 LEU A CA 1
ATOM 917 C C . LEU A 1 112 ? -4.686 6.222 3.407 1.00 95.62 112 LEU A C 1
ATOM 919 O O . LEU A 1 112 ? -5.305 6.226 4.474 1.00 95.62 112 LEU A O 1
ATOM 923 N N . LEU A 1 113 ? -3.848 7.206 3.075 1.00 94.50 113 LEU A N 1
ATOM 924 C CA . LEU A 1 113 ? -3.683 8.409 3.890 1.00 94.50 113 LEU A CA 1
ATOM 925 C C . LEU A 1 113 ? -4.946 9.276 3.866 1.00 94.50 113 LEU A C 1
ATOM 927 O O . LEU A 1 113 ? -5.403 9.678 4.935 1.00 94.50 113 LEU A O 1
ATOM 931 N N . GLY A 1 114 ? -5.570 9.465 2.700 1.00 93.38 114 GLY A N 1
ATOM 932 C CA . GLY A 1 114 ? -6.849 10.168 2.572 1.00 93.38 114 GLY A CA 1
ATOM 933 C C . GLY A 1 114 ? -7.962 9.506 3.391 1.00 93.38 114 GLY A C 1
ATOM 934 O O . GLY A 1 114 ? -8.728 10.186 4.074 1.00 93.38 114 GLY A O 1
ATOM 935 N N . PHE A 1 115 ? -8.002 8.170 3.434 1.00 93.50 115 PHE A N 1
ATOM 936 C CA . PHE A 1 115 ? -8.895 7.438 4.335 1.00 93.50 115 PHE A CA 1
ATOM 937 C C . PHE A 1 115 ? -8.601 7.730 5.818 1.00 93.50 115 PHE A C 1
ATOM 939 O O . PHE A 1 115 ? -9.524 7.999 6.591 1.00 93.50 115 PHE A O 1
ATOM 946 N N . ALA A 1 116 ? -7.334 7.714 6.242 1.00 93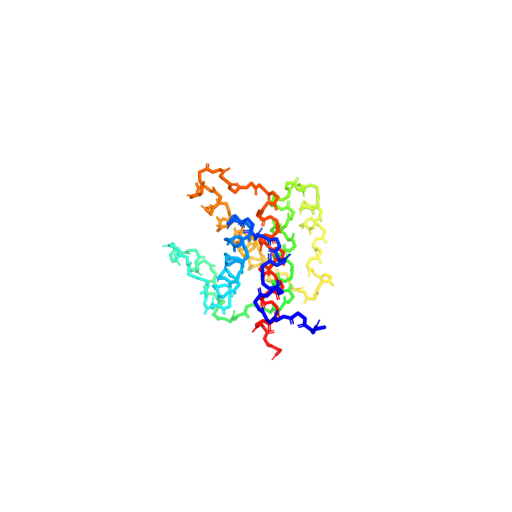.62 116 ALA A N 1
ATOM 947 C CA . ALA A 1 116 ? -6.987 8.038 7.627 1.00 93.62 116 ALA A CA 1
ATOM 948 C C . ALA A 1 116 ? -7.386 9.469 8.014 1.00 93.62 116 ALA A C 1
ATOM 950 O O . ALA A 1 116 ? -7.924 9.674 9.108 1.00 93.62 116 ALA A O 1
ATOM 951 N N . GLU A 1 117 ? -7.173 10.431 7.117 1.00 93.88 117 GLU A N 1
ATOM 952 C CA . GLU A 1 117 ? -7.572 11.830 7.286 1.00 93.88 117 GLU A CA 1
ATOM 953 C C . GLU A 1 117 ? -9.092 11.971 7.415 1.00 93.88 117 GLU A C 1
ATOM 955 O O . GLU A 1 117 ? -9.569 12.557 8.388 1.00 93.88 117 GLU A O 1
ATOM 960 N N . ALA A 1 118 ? -9.859 11.337 6.522 1.00 92.88 118 ALA A N 1
ATOM 961 C CA . ALA A 1 118 ? -11.324 11.349 6.544 1.00 92.88 118 ALA A CA 1
ATOM 962 C C . ALA A 1 118 ? -11.924 10.736 7.823 1.00 92.88 118 ALA A C 1
ATOM 964 O O . ALA A 1 118 ? -13.053 11.040 8.201 1.00 92.88 118 ALA A O 1
ATOM 965 N N . THR A 1 119 ? -11.174 9.875 8.517 1.00 91.94 119 THR A N 1
ATOM 966 C CA . THR A 1 119 ? -11.609 9.276 9.790 1.00 91.94 119 THR A CA 1
ATOM 967 C C . THR A 1 119 ? -11.232 10.102 11.021 1.00 91.94 119 THR A C 1
ATOM 969 O O . THR A 1 119 ? -11.458 9.643 12.148 1.00 91.94 119 THR A O 1
ATOM 972 N N . GLU A 1 120 ? -10.663 11.298 10.829 1.00 91.19 120 GLU A N 1
ATOM 973 C CA . GLU A 1 120 ? -10.239 12.227 11.887 1.00 91.19 120 GLU A CA 1
ATOM 974 C C . GLU A 1 120 ? -9.288 11.559 12.896 1.00 91.19 120 GLU A C 1
ATOM 976 O O . GLU A 1 120 ? -9.369 11.737 14.113 1.00 91.19 120 GLU A O 1
ATOM 981 N N . GLY A 1 121 ? -8.388 10.711 12.390 1.00 83.56 121 GLY A N 1
ATOM 982 C CA . GLY A 1 121 ? -7.383 10.033 13.202 1.00 83.56 121 GLY A CA 1
ATOM 983 C C . GLY A 1 121 ? -7.901 8.848 14.022 1.00 83.56 121 GLY A C 1
ATOM 984 O O . GLY A 1 121 ? -7.155 8.352 14.873 1.00 83.56 121 GLY A O 1
ATOM 985 N N . ARG A 1 122 ? -9.125 8.353 13.789 1.00 90.38 122 ARG A N 1
ATOM 986 C CA . ARG A 1 122 ? -9.582 7.059 14.340 1.00 90.38 122 ARG A CA 1
ATOM 987 C C . ARG A 1 122 ? -8.806 5.889 13.730 1.00 90.38 122 ARG A C 1
ATOM 989 O O . ARG A 1 122 ? -8.493 4.920 14.421 1.00 90.38 122 ARG A O 1
ATOM 996 N N . VAL A 1 123 ? -8.435 6.007 12.458 1.00 94.38 123 VAL A N 1
ATOM 997 C CA . VAL A 1 123 ? -7.536 5.073 11.781 1.00 94.38 123 VAL A CA 1
ATOM 998 C C . VAL A 1 123 ? -6.094 5.532 11.986 1.00 94.38 123 VAL A C 1
ATOM 1000 O O . VAL A 1 123 ? -5.757 6.704 11.838 1.00 94.38 123 VAL A O 1
ATOM 1003 N N . LYS A 1 124 ? -5.233 4.600 12.400 1.00 94.25 124 LYS A N 1
ATOM 1004 C CA . LYS A 1 124 ? -3.819 4.836 12.700 1.00 94.25 124 LYS A CA 1
ATOM 1005 C C . LYS A 1 124 ? -2.976 4.111 11.659 1.00 94.25 124 LYS A C 1
ATOM 1007 O O . LYS A 1 124 ? -3.465 3.228 10.968 1.00 94.25 124 LYS A O 1
ATOM 1012 N N . ARG A 1 125 ? -1.682 4.420 11.605 1.00 95.50 125 ARG A N 1
ATOM 1013 C CA . ARG A 1 125 ? -0.738 3.795 10.664 1.00 95.50 125 ARG A CA 1
ATOM 1014 C C . ARG A 1 125 ? -0.795 2.265 10.644 1.00 95.50 125 ARG A C 1
ATOM 1016 O O . ARG A 1 125 ? -0.826 1.693 9.568 1.00 95.50 125 ARG A O 1
ATOM 1023 N N . HIS A 1 126 ? -0.825 1.612 11.808 1.00 96.06 126 HIS A N 1
ATOM 1024 C CA . HIS A 1 126 ? -0.886 0.147 11.854 1.00 96.06 126 HIS A CA 1
ATOM 1025 C C . HIS A 1 126 ? -2.183 -0.386 11.227 1.00 96.06 126 HIS A C 1
ATOM 1027 O O . HIS A 1 126 ? -2.120 -1.311 10.435 1.00 96.06 126 HIS A O 1
ATOM 1033 N N . HIS A 1 127 ? -3.322 0.284 11.448 1.00 97.25 127 HIS A N 1
ATOM 1034 C CA . HIS A 1 127 ? -4.571 -0.048 10.760 1.00 97.25 127 HIS A CA 1
ATOM 1035 C C . HIS A 1 127 ? -4.450 0.090 9.232 1.00 97.25 127 HIS A C 1
ATOM 1037 O O . HIS A 1 127 ? -5.027 -0.710 8.508 1.00 97.25 127 HIS A O 1
ATOM 1043 N N . LEU A 1 128 ? -3.707 1.082 8.721 1.00 97.69 128 LEU A N 1
ATOM 1044 C CA . LEU A 1 128 ? -3.477 1.225 7.276 1.00 97.69 128 LEU A CA 1
ATOM 1045 C C . LEU A 1 128 ? -2.624 0.090 6.709 1.00 97.69 128 LEU A C 1
ATOM 1047 O O . LEU A 1 128 ? -2.893 -0.375 5.607 1.00 97.69 128 LEU A O 1
ATOM 1051 N N . LEU A 1 129 ? -1.616 -0.364 7.458 1.00 98.12 129 LEU A N 1
ATOM 1052 C CA . LEU A 1 129 ? -0.803 -1.521 7.078 1.00 98.12 129 LEU A CA 1
ATOM 1053 C C . LEU A 1 129 ? -1.644 -2.804 7.050 1.00 98.12 129 LEU A C 1
ATOM 1055 O O . LEU A 1 129 ? -1.507 -3.591 6.114 1.00 98.12 129 LEU A O 1
ATOM 1059 N N . ASP A 1 130 ? -2.549 -2.975 8.017 1.00 97.69 130 ASP A N 1
ATOM 1060 C CA . ASP A 1 130 ? -3.495 -4.095 8.046 1.00 97.69 130 ASP A CA 1
ATOM 1061 C C . ASP A 1 130 ? -4.447 -4.037 6.840 1.00 97.69 130 ASP A C 1
ATOM 1063 O O . ASP A 1 130 ? -4.596 -5.018 6.112 1.00 97.69 130 ASP A O 1
ATOM 1067 N N . VAL A 1 131 ? -5.025 -2.863 6.558 1.00 98.06 131 VAL A N 1
ATOM 1068 C CA . VAL A 1 131 ? -5.880 -2.649 5.378 1.00 98.06 131 VAL A CA 1
ATOM 1069 C C . VAL A 1 131 ? -5.117 -2.935 4.088 1.00 98.06 131 VAL A C 1
ATOM 1071 O O . VAL A 1 131 ? -5.657 -3.608 3.214 1.00 98.06 131 VAL A O 1
ATOM 1074 N N . LEU A 1 132 ? -3.870 -2.474 3.953 1.00 98.50 132 LEU A N 1
ATOM 1075 C CA . LEU A 1 132 ? -3.034 -2.737 2.779 1.00 98.50 132 LEU A CA 1
ATOM 1076 C C . LEU A 1 132 ? -2.791 -4.242 2.596 1.00 98.50 132 LEU A C 1
ATOM 1078 O O . LEU A 1 132 ? -2.958 -4.759 1.493 1.00 98.50 132 LEU A O 1
ATOM 1082 N N . ALA A 1 133 ? -2.435 -4.952 3.670 1.00 98.25 133 ALA A N 1
ATOM 1083 C CA . ALA A 1 133 ? -2.197 -6.393 3.631 1.00 98.25 133 ALA A CA 1
ATOM 1084 C C . ALA A 1 133 ? -3.468 -7.180 3.273 1.00 98.25 133 ALA A C 1
ATOM 1086 O O . ALA A 1 133 ? -3.409 -8.164 2.5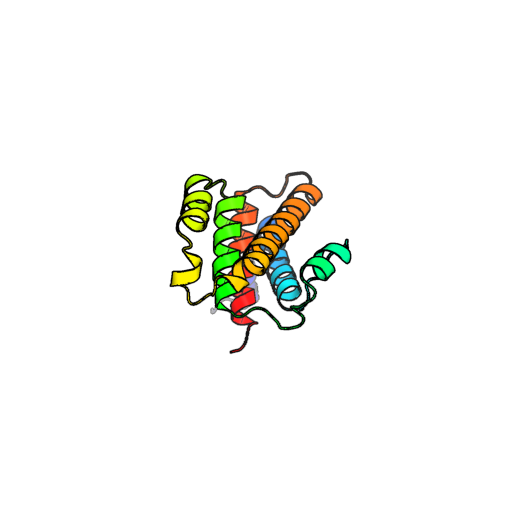35 1.00 98.25 133 ALA A O 1
ATOM 1087 N N . ASP A 1 134 ? -4.625 -6.763 3.779 1.00 98.12 134 ASP A N 1
ATOM 1088 C CA . ASP A 1 134 ? -5.917 -7.377 3.470 1.00 98.12 134 ASP A CA 1
ATOM 1089 C C . ASP A 1 134 ? -6.346 -7.081 2.027 1.00 98.12 134 ASP A C 1
ATOM 1091 O O . ASP A 1 134 ? -6.795 -7.984 1.312 1.00 98.12 134 ASP A O 1
ATOM 1095 N N . THR A 1 135 ? -6.125 -5.846 1.573 1.00 98.25 135 THR A N 1
ATOM 1096 C CA . THR A 1 135 ? -6.360 -5.398 0.193 1.00 98.25 135 THR A CA 1
ATOM 1097 C C . THR A 1 135 ? -5.541 -6.234 -0.779 1.00 98.25 135 THR A C 1
ATOM 1099 O O . THR A 1 135 ? -6.094 -6.762 -1.739 1.00 98.25 135 THR A O 1
ATOM 1102 N N . GLU A 1 136 ? -4.248 -6.425 -0.507 1.00 98.12 136 GLU A N 1
ATOM 1103 C CA . GLU A 1 136 ? -3.344 -7.239 -1.323 1.00 98.12 136 GLU A CA 1
ATOM 1104 C C . GLU A 1 136 ? -3.884 -8.666 -1.508 1.00 98.12 136 GLU A C 1
ATOM 1106 O O . GLU A 1 136 ? -3.966 -9.178 -2.630 1.00 98.12 136 GLU A O 1
ATOM 1111 N N . ARG A 1 137 ? -4.339 -9.298 -0.416 1.00 97.44 137 ARG A N 1
ATOM 1112 C CA . ARG A 1 137 ? -4.924 -10.649 -0.462 1.00 97.44 137 ARG A CA 1
ATOM 1113 C C . ARG A 1 137 ? -6.202 -10.694 -1.294 1.00 97.44 137 ARG A C 1
ATOM 1115 O O . ARG A 1 137 ? -6.371 -11.609 -2.102 1.00 97.44 137 ARG A O 1
ATOM 1122 N N . HIS A 1 138 ? -7.110 -9.739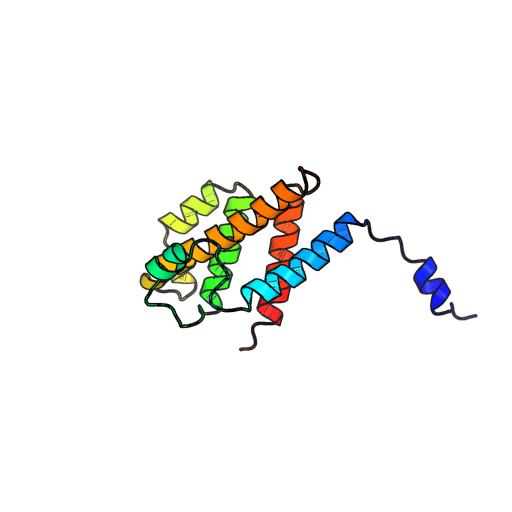 -1.100 1.00 97.31 138 HIS A N 1
ATOM 1123 C CA . HIS A 1 138 ? -8.359 -9.670 -1.859 1.00 97.31 138 HIS A CA 1
ATOM 1124 C C . HIS A 1 138 ? -8.113 -9.388 -3.343 1.00 97.31 138 HIS A C 1
ATOM 1126 O O . HIS A 1 138 ? -8.697 -10.058 -4.198 1.00 97.31 138 HIS A O 1
ATOM 1132 N N . PHE A 1 139 ? -7.206 -8.462 -3.642 1.00 96.44 139 PHE A N 1
ATOM 1133 C CA . PHE A 1 139 ? -6.835 -8.076 -4.993 1.00 96.44 139 PHE A CA 1
ATOM 1134 C C . PHE A 1 139 ? -6.252 -9.261 -5.763 1.00 96.44 139 PHE A C 1
ATOM 1136 O O . PHE A 1 139 ? -6.778 -9.616 -6.815 1.00 96.44 139 PHE A O 1
ATOM 1143 N N . PHE A 1 140 ? -5.240 -9.951 -5.224 1.00 96.00 140 PHE A N 1
ATOM 1144 C CA . PHE A 1 140 ? -4.628 -11.092 -5.918 1.00 96.00 140 PHE A CA 1
ATOM 1145 C C . PHE A 1 140 ? -5.522 -12.328 -6.001 1.00 96.00 140 PHE A C 1
ATOM 1147 O O . PHE A 1 140 ? -5.291 -13.181 -6.856 1.00 96.00 140 PHE A O 1
ATOM 1154 N N . LYS A 1 141 ? -6.540 -12.434 -5.142 1.00 94.31 141 LYS A N 1
ATOM 1155 C CA . LYS A 1 141 ? -7.593 -13.443 -5.289 1.00 94.31 141 LYS A CA 1
ATOM 1156 C C . LYS A 1 141 ? -8.542 -13.107 -6.445 1.00 94.31 141 LYS A C 1
ATOM 1158 O O . LYS A 1 141 ? -9.009 -14.020 -7.117 1.00 94.31 141 LYS A O 1
ATOM 1163 N N . GLY A 1 142 ? -8.850 -11.825 -6.647 1.00 90.56 142 GLY A N 1
ATOM 1164 C CA . GLY A 1 142 ? -9.700 -11.347 -7.744 1.00 90.56 142 GLY A CA 1
ATOM 1165 C C . GLY A 1 142 ? -8.970 -11.199 -9.082 1.00 90.56 142 GLY A C 1
ATOM 1166 O O . GLY A 1 142 ? -9.605 -11.204 -10.132 1.00 90.56 142 GLY A O 1
ATOM 1167 N N . LEU A 1 143 ? -7.642 -11.096 -9.054 1.00 85.12 143 LEU A N 1
ATOM 1168 C CA . LEU A 1 143 ? -6.777 -11.089 -10.225 1.00 85.12 143 LEU A CA 1
ATOM 1169 C C . LEU A 1 143 ? -6.617 -12.532 -10.740 1.00 85.12 143 LEU A C 1
ATOM 1171 O O . LEU A 1 143 ? -5.644 -13.214 -10.411 1.00 85.12 143 LEU A O 1
ATOM 1175 N N . THR A 1 144 ? -7.609 -13.030 -11.487 1.00 71.38 144 THR A N 1
ATOM 1176 C CA . THR A 1 144 ? -7.503 -14.308 -12.218 1.00 71.38 144 THR A CA 1
ATOM 1177 C C . THR A 1 144 ? -6.268 -14.311 -13.133 1.00 71.38 144 THR A C 1
ATOM 1179 O O . THR A 1 144 ? -5.912 -13.243 -13.638 1.00 71.38 144 THR A O 1
ATOM 1182 N N . PRO A 1 145 ? -5.600 -15.470 -13.315 1.00 56.44 145 PRO A N 1
ATOM 1183 C CA . PRO A 1 145 ? -4.456 -15.602 -14.216 1.00 56.44 145 PRO A CA 1
ATOM 1184 C C . PRO A 1 145 ? -4.820 -15.351 -15.682 1.00 56.44 145 PRO A C 1
ATOM 1186 O O . PRO A 1 145 ? -5.986 -15.616 -16.059 1.00 56.44 145 PRO A O 1
#

pLDDT: mean 88.02, std 11.88, range [46.94, 98.5]

Sequence (145 aa):
MQPSKWDLVLDHKPIPVLTHLLAEVAKLFAQDLLVWPPKVEEPQTIAVLAGVLERPPRQLYQAAFQLTRFDLGREVEAYDDYLRNHRWLTEGLSAKDKPMLLFLSRFMTEQLLGFAEATEGRVKRHHLLDVLADTERHFFKGLTP

Radius of gyration: 18.25 Å; chains: 1; bounding box: 48×46×46 Å

Organism: NCBI:txid48

Secondary structure (DSSP, 8-state):
-PPPHHHHHHSSPPPPHHHHHHHHHHHHHHHHHHSSS---S-HHHHHTTTT--SPPPHHHHHHHHHHHHHHHHT-HHHHHHHHHTTGGGGGT--GGGHHHHHHHHHHHHHHHHHHHHHTTTSS-HHHHHHHHHHHHHHHHHHS--